Protein AF-A0A930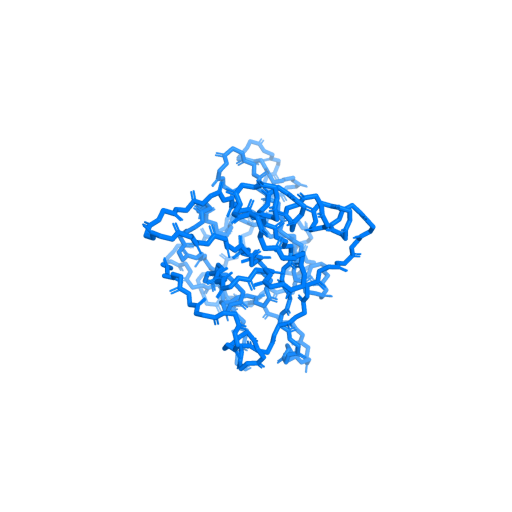TU40-F1 (afdb_monomer_lite)

Structure (mmCIF, N/CA/C/O backbone):
data_AF-A0A930TU40-F1
#
_entry.id   AF-A0A930TU40-F1
#
loop_
_atom_site.group_PDB
_atom_site.id
_atom_site.type_symbol
_atom_site.label_atom_id
_atom_site.label_alt_id
_atom_site.label_comp_id
_atom_site.label_asym_id
_atom_site.label_entity_id
_atom_site.label_seq_id
_atom_site.pdbx_PDB_ins_code
_atom_site.Cartn_x
_atom_site.Cartn_y
_atom_site.Cartn_z
_atom_site.occupancy
_atom_site.B_iso_or_equiv
_atom_site.auth_seq_id
_atom_site.auth_comp_id
_atom_site.auth_asym_id
_atom_site.auth_atom_id
_atom_site.pdbx_PDB_model_num
ATOM 1 N N . MET A 1 1 ? -6.148 11.141 2.327 1.00 70.69 1 MET A N 1
ATOM 2 C CA . MET A 1 1 ? -6.921 10.026 2.926 1.00 70.69 1 MET A CA 1
ATOM 3 C C . MET A 1 1 ? -7.724 10.509 4.137 1.00 70.69 1 MET A C 1
ATOM 5 O O . MET A 1 1 ? -7.136 11.083 5.050 1.00 70.69 1 MET A O 1
ATOM 9 N N . SER A 1 2 ? -9.049 10.320 4.154 1.00 87.19 2 SER A N 1
ATOM 10 C CA . SER A 1 2 ? -9.937 10.717 5.264 1.00 87.19 2 SER A CA 1
ATOM 11 C C . SER A 1 2 ? -10.513 9.501 5.997 1.00 87.19 2 SER A C 1
ATOM 13 O O . SER A 1 2 ? -10.618 8.415 5.433 1.00 87.19 2 SER A O 1
ATOM 15 N N . TRP A 1 3 ? -10.871 9.684 7.269 1.00 94.31 3 TRP A N 1
ATOM 16 C CA . TRP A 1 3 ? -11.588 8.674 8.048 1.00 94.31 3 TRP A CA 1
ATOM 17 C C . TRP A 1 3 ? -13.041 8.564 7.576 1.00 94.31 3 TRP A C 1
ATOM 19 O O . TRP A 1 3 ? -13.699 9.578 7.348 1.00 94.31 3 TRP A O 1
ATOM 29 N N . GLN A 1 4 ? -13.536 7.334 7.462 1.00 95.38 4 GLN A N 1
ATOM 30 C CA . GLN A 1 4 ? -14.903 6.986 7.081 1.00 95.38 4 GLN A CA 1
ATOM 31 C C . GLN A 1 4 ? -15.546 6.048 8.119 1.00 95.38 4 GLN A C 1
ATOM 33 O O . GLN A 1 4 ? -14.825 5.287 8.769 1.00 95.38 4 GLN A O 1
ATOM 38 N N . PRO A 1 5 ? -16.878 6.080 8.307 1.00 95.19 5 PRO A N 1
ATOM 39 C CA . PRO A 1 5 ? -17.557 5.175 9.232 1.00 95.19 5 PRO A CA 1
ATOM 40 C C . PRO A 1 5 ? -17.364 3.704 8.847 1.00 95.19 5 PRO A C 1
ATOM 42 O O . PRO A 1 5 ? -17.491 3.357 7.676 1.00 95.19 5 PRO A O 1
ATOM 45 N N . ILE A 1 6 ? -17.146 2.820 9.825 1.00 94.56 6 ILE A N 1
ATOM 46 C CA . ILE A 1 6 ? -16.830 1.395 9.593 1.00 94.56 6 ILE A CA 1
ATOM 47 C C . ILE A 1 6 ? -17.867 0.655 8.737 1.00 94.56 6 ILE A C 1
ATOM 49 O O . ILE A 1 6 ? -17.519 -0.236 7.970 1.00 94.56 6 ILE A O 1
ATOM 53 N N . LYS A 1 7 ? -19.140 1.057 8.813 1.00 92.62 7 LYS A N 1
ATOM 54 C CA . LYS A 1 7 ? -20.234 0.482 8.016 1.00 92.62 7 LYS A CA 1
ATOM 55 C C . LYS A 1 7 ? -20.023 0.612 6.501 1.00 92.62 7 LYS A C 1
ATOM 57 O O . LYS A 1 7 ? -20.592 -0.169 5.749 1.00 92.62 7 LYS A O 1
ATOM 62 N N . GLU A 1 8 ? -19.206 1.571 6.064 1.00 93.75 8 GLU A N 1
ATOM 63 C CA . GLU A 1 8 ? -18.884 1.786 4.650 1.00 93.75 8 GLU A CA 1
ATOM 64 C C . GLU A 1 8 ? -17.744 0.865 4.167 1.00 93.75 8 GLU A C 1
ATOM 66 O O . GLU A 1 8 ? -17.486 0.784 2.968 1.00 93.75 8 GLU A O 1
ATOM 71 N N . LEU A 1 9 ? -17.076 0.121 5.064 1.00 91.25 9 LEU A N 1
ATOM 72 C CA . LEU A 1 9 ? -15.962 -0.768 4.707 1.00 91.25 9 LEU A CA 1
ATOM 73 C C . LEU A 1 9 ? -16.385 -1.863 3.714 1.00 91.25 9 LEU A C 1
ATOM 75 O O . LEU A 1 9 ? -15.635 -2.208 2.804 1.00 91.25 9 LEU A O 1
ATOM 79 N N . ALA A 1 10 ? -17.611 -2.378 3.835 1.00 88.00 10 ALA A N 1
ATOM 80 C CA . ALA A 1 10 ? -18.128 -3.382 2.906 1.00 88.00 10 ALA A CA 1
ATOM 81 C C . ALA A 1 10 ? -18.215 -2.860 1.457 1.00 88.00 10 ALA A C 1
ATOM 83 O O . ALA A 1 10 ? -18.090 -3.639 0.515 1.00 88.00 10 ALA A O 1
ATOM 84 N N . ALA A 1 11 ? -18.392 -1.548 1.267 1.00 88.88 11 ALA A N 1
ATOM 85 C CA . ALA A 1 11 ? -18.516 -0.939 -0.054 1.00 88.88 11 ALA A CA 1
ATOM 86 C C . ALA A 1 11 ? -17.167 -0.756 -0.770 1.00 88.88 11 ALA A C 1
ATOM 88 O O . ALA A 1 11 ? -17.148 -0.633 -1.993 1.00 88.88 11 ALA A O 1
ATOM 89 N N . VAL A 1 12 ? -16.035 -0.754 -0.051 1.00 87.88 12 VAL A N 1
ATOM 90 C CA . VAL A 1 12 ? -14.709 -0.535 -0.666 1.00 87.88 12 VAL A CA 1
ATOM 91 C C . VAL A 1 12 ? -14.079 -1.806 -1.258 1.00 87.88 12 VAL A C 1
ATOM 93 O O . VAL A 1 12 ? -13.043 -1.716 -1.919 1.00 87.88 12 VAL A O 1
ATOM 96 N N . ASN A 1 13 ? -14.735 -2.962 -1.098 1.00 89.88 13 ASN A N 1
ATOM 97 C CA . ASN A 1 13 ? -14.375 -4.256 -1.691 1.00 89.88 13 ASN A CA 1
ATOM 98 C C . ASN A 1 13 ? -12.936 -4.721 -1.389 1.00 89.88 13 ASN A C 1
ATOM 100 O O . ASN A 1 13 ? -12.167 -5.067 -2.290 1.00 89.88 13 ASN A O 1
ATOM 104 N N . VAL A 1 14 ? -12.571 -4.716 -0.106 1.00 91.94 14 VAL A N 1
ATOM 105 C CA . VAL A 1 14 ? -11.249 -5.147 0.371 1.00 91.94 14 VAL A CA 1
ATOM 106 C C . VAL A 1 14 ? -11.350 -6.305 1.357 1.00 91.94 14 VAL A C 1
ATOM 108 O O . VAL A 1 14 ? -12.357 -6.454 2.048 1.00 91.94 14 VAL A O 1
ATOM 111 N N . THR A 1 15 ? -10.287 -7.097 1.445 1.00 90.62 15 THR A N 1
ATOM 112 C CA . THR A 1 15 ? -10.068 -8.091 2.504 1.00 90.62 15 THR A CA 1
ATOM 113 C C . THR A 1 15 ? -8.891 -7.659 3.380 1.00 90.62 15 THR A C 1
ATOM 115 O O . THR A 1 15 ? -7.933 -7.073 2.877 1.00 90.62 15 THR A O 1
ATOM 118 N N . THR A 1 16 ? -8.959 -7.947 4.684 1.00 90.56 16 THR A N 1
ATOM 119 C CA . THR A 1 16 ? -7.904 -7.680 5.683 1.00 90.56 16 THR A CA 1
ATOM 120 C C . THR A 1 16 ? -7.717 -8.879 6.618 1.00 90.56 16 THR A C 1
ATOM 122 O O . THR A 1 16 ? -8.530 -9.802 6.593 1.00 90.56 16 THR A O 1
ATOM 125 N N . GLY A 1 17 ? -6.724 -8.833 7.514 1.00 83.50 17 GLY A N 1
ATOM 126 C CA . GLY A 1 17 ? -6.559 -9.842 8.571 1.00 83.50 17 GLY A CA 1
ATOM 127 C C . GLY A 1 17 ? -5.963 -11.154 8.060 1.00 83.50 17 GLY A C 1
ATOM 128 O O . GLY A 1 17 ? -6.503 -12.233 8.291 1.00 83.50 17 GLY A O 1
ATOM 129 N N . PHE A 1 18 ? -4.839 -11.059 7.356 1.00 84.12 18 PHE A N 1
ATOM 130 C CA . PHE A 1 18 ? -4.194 -12.174 6.664 1.00 84.12 18 PHE A CA 1
ATOM 131 C C . PHE A 1 18 ? -3.285 -13.013 7.569 1.00 84.12 18 PHE A C 1
ATOM 133 O O . PHE A 1 18 ? -2.776 -14.050 7.140 1.00 84.12 18 PHE A O 1
ATOM 140 N N . SER A 1 19 ? -3.062 -12.592 8.817 1.00 86.81 19 SER A N 1
ATOM 141 C CA . SER A 1 19 ? -2.214 -13.315 9.767 1.00 86.81 19 SER A CA 1
ATOM 142 C C . SER A 1 19 ? -2.778 -13.343 11.188 1.00 86.81 19 SER A C 1
ATOM 144 O O . SER A 1 19 ? -3.489 -12.438 11.620 1.00 86.81 19 SER A O 1
ATOM 146 N N . ASN A 1 20 ? -2.372 -14.351 11.968 1.00 88.94 20 ASN A N 1
ATOM 147 C CA . ASN A 1 20 ? -2.694 -14.427 13.400 1.00 88.94 20 ASN A CA 1
ATOM 148 C C . ASN A 1 20 ? -2.168 -13.217 14.186 1.00 88.94 20 ASN A C 1
ATOM 150 O O . ASN A 1 20 ? -2.752 -12.847 15.200 1.00 88.94 20 ASN A O 1
ATOM 154 N N . MET A 1 21 ? -1.074 -12.603 13.723 1.00 89.06 21 MET A N 1
ATOM 155 C CA . MET A 1 21 ? -0.537 -11.383 14.321 1.00 89.06 21 MET A CA 1
ATOM 156 C C . MET A 1 21 ? -1.490 -10.204 14.115 1.00 89.06 21 MET A C 1
ATOM 158 O O . MET A 1 21 ? -1.741 -9.461 15.058 1.00 89.06 21 MET A O 1
ATOM 162 N N . GLU A 1 22 ? -2.058 -10.060 12.917 1.00 91.06 22 GLU A N 1
ATOM 163 C CA . GLU A 1 22 ? -3.052 -9.019 12.649 1.00 91.06 22 GLU A CA 1
ATOM 164 C C . GLU A 1 22 ? -4.347 -9.253 13.425 1.00 91.06 22 GLU A C 1
ATOM 166 O O . GLU A 1 22 ? -4.892 -8.311 13.991 1.00 91.06 22 GLU A O 1
ATOM 171 N N . LEU A 1 23 ? -4.811 -10.503 13.513 1.00 90.44 23 LEU A N 1
ATOM 172 C CA . LEU A 1 23 ? -5.995 -10.844 14.304 1.00 90.44 23 LEU A CA 1
ATOM 173 C C . LEU A 1 23 ? -5.787 -10.536 15.795 1.00 90.44 23 LEU A C 1
ATOM 175 O O . LEU A 1 23 ? -6.657 -9.940 16.425 1.00 90.44 23 LEU A O 1
ATOM 179 N N . GLY A 1 24 ? -4.625 -10.896 16.350 1.00 93.12 24 GLY A N 1
ATOM 180 C CA . GLY A 1 24 ? -4.248 -10.562 17.726 1.00 93.12 24 GLY A CA 1
ATOM 181 C C . GLY A 1 24 ? -4.202 -9.055 17.968 1.00 93.12 24 GLY A C 1
ATOM 182 O O . GLY A 1 24 ? -4.865 -8.558 18.873 1.00 93.12 24 GLY A O 1
ATOM 183 N N . GLY A 1 25 ? -3.492 -8.319 17.108 1.00 94.31 25 GLY A N 1
ATOM 184 C CA . GLY A 1 25 ? -3.383 -6.864 17.218 1.00 94.31 25 GLY A CA 1
ATOM 185 C C . GLY A 1 25 ? -4.724 -6.139 17.067 1.00 94.31 25 GLY A C 1
ATOM 186 O O . GLY A 1 25 ? -4.965 -5.146 17.752 1.00 94.31 25 GLY A O 1
ATOM 187 N N . TYR A 1 26 ? -5.627 -6.657 16.231 1.00 94.81 26 TYR A N 1
ATOM 188 C CA . TYR A 1 26 ? -6.982 -6.128 16.098 1.00 94.81 26 TYR A CA 1
ATOM 189 C C . TYR A 1 26 ? -7.799 -6.316 17.385 1.00 94.81 26 TYR A C 1
ATOM 191 O O . TYR A 1 26 ? -8.459 -5.377 17.833 1.00 94.81 26 TYR A O 1
ATOM 199 N N . MET A 1 27 ? -7.711 -7.489 18.024 1.00 94.44 27 MET A N 1
ATOM 200 C CA . MET A 1 27 ? -8.355 -7.726 19.322 1.00 94.44 27 MET A CA 1
ATOM 201 C C . MET A 1 27 ? -7.777 -6.822 20.419 1.00 94.44 27 MET A C 1
ATOM 203 O O . MET A 1 27 ? -8.537 -6.263 21.210 1.00 94.44 27 MET A O 1
ATOM 207 N N . ASP A 1 28 ? -6.456 -6.627 20.452 1.00 94.81 28 ASP A N 1
ATOM 208 C CA . ASP A 1 28 ? -5.805 -5.717 21.403 1.00 94.81 28 ASP A CA 1
ATOM 209 C C . ASP A 1 28 ? -6.284 -4.272 21.211 1.00 94.81 28 ASP A C 1
ATOM 211 O O . ASP A 1 28 ? -6.584 -3.571 22.180 1.00 94.81 28 ASP A O 1
ATOM 215 N N . PHE A 1 29 ? -6.431 -3.843 19.957 1.00 96.00 29 PHE A N 1
ATOM 216 C CA . PHE A 1 29 ? -7.011 -2.552 19.604 1.00 96.00 29 PHE A CA 1
ATOM 217 C C . PHE A 1 29 ? -8.459 -2.403 20.097 1.00 96.00 29 PHE A C 1
ATOM 219 O O . PHE A 1 29 ? -8.784 -1.402 20.741 1.00 96.00 29 PHE A O 1
ATOM 226 N N . GLN A 1 30 ? -9.322 -3.395 19.854 1.00 95.19 30 GLN A N 1
ATOM 227 C CA . GLN A 1 30 ? -10.708 -3.367 20.336 1.00 95.19 30 GLN A CA 1
ATOM 228 C C . GLN A 1 30 ? -10.770 -3.329 21.870 1.00 95.19 30 GLN A C 1
ATOM 230 O O . GLN A 1 30 ? -11.579 -2.600 22.444 1.00 95.19 30 GLN A O 1
ATOM 235 N N . ASN A 1 31 ? -9.884 -4.066 22.544 1.00 94.81 31 ASN A N 1
ATOM 236 C CA . ASN A 1 31 ? -9.795 -4.088 24.002 1.00 94.81 31 ASN A CA 1
ATOM 237 C C . ASN A 1 31 ? -9.347 -2.728 24.563 1.00 94.81 31 ASN A C 1
ATOM 239 O O . ASN A 1 31 ? -9.961 -2.216 25.497 1.00 94.81 31 ASN A O 1
ATOM 243 N N . ALA A 1 32 ? -8.337 -2.092 23.959 1.00 93.75 32 ALA A N 1
ATOM 244 C CA . ALA A 1 32 ? -7.899 -0.750 24.347 1.00 93.75 32 ALA A CA 1
ATOM 245 C C . ALA A 1 32 ? -9.045 0.275 24.253 1.00 93.75 32 ALA A C 1
ATOM 247 O O . ALA A 1 32 ? -9.226 1.103 25.147 1.00 93.75 32 ALA A O 1
ATOM 248 N N . CYS A 1 33 ? -9.872 0.173 23.212 1.00 95.44 33 CYS A N 1
ATOM 249 C CA . CYS A 1 33 ? -11.058 1.009 23.053 1.00 95.44 33 CYS A CA 1
ATOM 250 C C . CYS A 1 33 ? -12.145 0.739 24.083 1.00 95.44 33 CYS A C 1
ATOM 252 O O . CYS A 1 33 ? -12.668 1.680 24.683 1.00 95.44 33 CYS A O 1
ATOM 254 N N . ALA A 1 34 ? -12.465 -0.531 24.324 1.00 95.19 34 ALA A N 1
ATOM 255 C CA . ALA A 1 34 ? -13.430 -0.921 25.344 1.00 95.19 34 ALA A CA 1
ATOM 256 C C . ALA A 1 34 ? -13.017 -0.392 26.729 1.00 95.19 34 ALA A C 1
ATOM 258 O O . ALA A 1 34 ? -13.826 0.202 27.439 1.00 95.19 34 ALA A O 1
ATOM 259 N N . GLN A 1 35 ? -11.733 -0.505 27.084 1.00 94.19 35 GLN A N 1
ATOM 260 C CA . GLN A 1 35 ? -11.200 0.006 28.351 1.00 94.19 35 GLN A CA 1
ATOM 261 C C . GLN A 1 35 ? -11.277 1.533 28.464 1.00 94.19 35 GLN A C 1
ATOM 263 O O . GLN A 1 35 ? -11.628 2.050 29.523 1.00 94.19 35 GLN A O 1
ATOM 268 N N . ALA A 1 36 ? -10.967 2.259 27.388 1.00 93.31 36 ALA A N 1
ATOM 269 C CA . ALA A 1 36 ? -10.974 3.720 27.390 1.00 93.31 36 ALA A CA 1
ATOM 270 C C . ALA A 1 36 ? -12.389 4.325 27.408 1.00 93.31 36 ALA A C 1
ATOM 272 O O . ALA A 1 36 ? -12.588 5.423 27.926 1.00 93.31 36 ALA A O 1
ATOM 273 N N . THR A 1 37 ? -13.372 3.629 26.834 1.00 93.25 37 THR A N 1
ATOM 274 C CA . THR A 1 37 ? -14.731 4.160 26.625 1.00 93.25 37 THR A CA 1
ATOM 275 C C . THR A 1 37 ? -15.780 3.556 27.557 1.00 93.25 37 THR A C 1
ATOM 277 O O . THR A 1 37 ? -16.840 4.151 27.748 1.00 93.25 37 THR A O 1
ATOM 280 N N . GLY A 1 38 ? -15.504 2.385 28.141 1.00 93.06 38 GLY A N 1
ATOM 281 C CA . GLY A 1 38 ? -16.467 1.590 28.903 1.00 93.06 38 GLY A CA 1
ATOM 282 C C . GLY A 1 38 ? -17.501 0.851 28.043 1.00 93.06 38 GLY A C 1
ATOM 283 O O . GLY A 1 38 ? -18.428 0.266 28.603 1.00 93.06 38 GLY A O 1
ATOM 284 N N . GLN A 1 39 ? -17.376 0.885 26.710 1.00 92.25 39 GLN A N 1
ATOM 285 C CA . GLN A 1 39 ? -18.214 0.115 25.782 1.00 92.25 39 GLN A CA 1
ATOM 286 C C . GLN A 1 39 ? -17.666 -1.302 25.561 1.00 92.25 39 GLN A C 1
ATOM 288 O O . GLN A 1 39 ? -16.593 -1.654 26.053 1.00 92.25 39 GLN A O 1
ATOM 293 N N . THR A 1 40 ? -18.413 -2.140 24.844 1.00 92.12 40 THR A N 1
ATOM 294 C CA . THR A 1 40 ? -17.977 -3.507 24.542 1.00 92.12 40 THR A CA 1
ATOM 295 C C . THR A 1 40 ? -16.993 -3.522 23.372 1.00 92.12 40 THR A C 1
ATOM 297 O O . THR A 1 40 ? -16.941 -2.591 22.572 1.00 92.12 40 THR A O 1
ATOM 300 N N . MET A 1 41 ? -16.190 -4.584 23.254 1.00 88.31 41 MET A N 1
ATOM 301 C CA . MET A 1 41 ? -15.252 -4.728 22.130 1.00 88.31 41 MET A CA 1
ATOM 302 C C . MET A 1 41 ? -15.968 -4.785 20.772 1.00 88.31 41 MET A C 1
ATOM 304 O O . MET A 1 41 ? -15.417 -4.300 19.787 1.00 88.31 41 MET A O 1
ATOM 308 N N . ASP A 1 42 ? -17.195 -5.318 20.737 1.00 87.25 42 ASP A N 1
ATOM 309 C CA . ASP A 1 42 ? -18.012 -5.445 19.523 1.00 87.25 42 ASP A CA 1
ATOM 310 C C . ASP A 1 42 ? -18.535 -4.091 19.010 1.00 87.25 42 ASP A C 1
ATOM 312 O O . ASP A 1 42 ? -18.948 -3.987 17.855 1.00 87.25 42 ASP A O 1
ATOM 316 N N . ASP A 1 43 ? -18.477 -3.039 19.837 1.00 87.56 43 ASP A N 1
ATOM 317 C CA . ASP A 1 43 ? -18.858 -1.675 19.449 1.00 87.56 43 ASP A CA 1
ATOM 318 C C . ASP A 1 43 ? -17.760 -0.961 18.623 1.00 87.56 43 ASP A C 1
ATOM 320 O O . ASP A 1 43 ? -18.006 0.103 18.044 1.00 87.56 43 ASP A O 1
ATOM 324 N N . PHE A 1 44 ? -16.550 -1.534 18.537 1.00 89.50 44 PHE A N 1
ATOM 325 C CA . PHE A 1 44 ? -15.398 -0.963 17.828 1.00 89.50 44 PHE A CA 1
ATOM 326 C C . PHE A 1 44 ? -14.793 -1.939 16.817 1.00 89.50 44 PHE A C 1
ATOM 328 O O . PHE A 1 44 ? -14.878 -3.152 17.003 1.00 89.50 44 PHE A O 1
ATOM 335 N N . PRO A 1 45 ? -14.095 -1.449 15.778 1.00 92.31 45 PRO A N 1
ATOM 336 C CA . PRO A 1 45 ? -13.879 -0.057 15.379 1.00 92.31 45 PRO A CA 1
ATOM 337 C C . PRO A 1 45 ? -15.155 0.600 14.868 1.00 92.31 45 PRO A C 1
ATOM 339 O O . PRO A 1 45 ? -16.016 -0.055 14.299 1.00 92.31 45 PRO A O 1
ATOM 342 N N . ASN A 1 46 ? -15.235 1.922 14.993 1.00 94.81 46 ASN A N 1
ATOM 343 C CA . ASN A 1 46 ? -16.326 2.715 14.427 1.00 94.81 46 ASN A CA 1
ATOM 344 C C . ASN A 1 46 ? -15.906 3.518 13.188 1.00 94.81 46 ASN A C 1
ATOM 346 O O . ASN A 1 46 ? -16.770 3.987 12.443 1.00 94.81 46 ASN A O 1
ATOM 350 N N . TRP A 1 47 ? -14.601 3.623 12.921 1.00 96.75 47 TRP A N 1
ATOM 351 C CA . TRP A 1 47 ? -14.053 4.269 11.733 1.00 96.75 47 TRP A CA 1
ATOM 352 C C . TRP A 1 47 ? -12.965 3.422 11.079 1.00 96.75 47 TRP A C 1
ATOM 354 O O . TRP A 1 47 ? -12.297 2.614 11.721 1.00 96.75 47 TRP A O 1
ATOM 364 N N . PHE A 1 48 ? -12.747 3.658 9.794 1.00 96.25 48 PHE A N 1
ATOM 365 C CA . PHE A 1 48 ? -11.593 3.167 9.058 1.00 96.25 48 PHE A CA 1
ATOM 366 C C . PHE A 1 48 ? -11.062 4.260 8.132 1.00 96.25 48 PHE A C 1
ATOM 368 O O . PHE A 1 48 ? -11.757 5.221 7.805 1.00 96.25 48 PHE A O 1
ATOM 375 N N . ARG A 1 49 ? -9.818 4.124 7.701 1.00 94.69 49 ARG A N 1
ATOM 376 C CA . ARG A 1 49 ? -9.265 4.850 6.559 1.00 94.69 49 ARG A CA 1
ATOM 377 C C . ARG A 1 49 ? -8.439 3.877 5.739 1.00 94.69 49 ARG A C 1
ATOM 379 O O . ARG A 1 49 ? -7.845 2.956 6.296 1.00 94.69 49 ARG A O 1
ATOM 386 N N . MET A 1 50 ? -8.385 4.095 4.439 1.00 91.56 50 MET A N 1
ATOM 387 C CA . MET A 1 50 ? -7.649 3.241 3.521 1.00 91.56 50 MET A CA 1
ATOM 388 C C . MET A 1 50 ? -6.546 4.040 2.845 1.00 91.56 50 MET A C 1
ATOM 390 O O . MET A 1 50 ? -6.731 5.220 2.541 1.00 91.56 50 MET A O 1
ATOM 394 N N . ASP A 1 51 ? -5.410 3.388 2.645 1.00 88.62 51 ASP A N 1
ATOM 395 C CA . ASP A 1 51 ? -4.332 3.904 1.823 1.00 88.62 51 ASP A CA 1
ATOM 396 C C . ASP A 1 51 ? -4.747 3.927 0.344 1.00 88.62 51 ASP A C 1
ATOM 398 O O . ASP A 1 51 ? -5.354 2.977 -0.158 1.00 88.62 51 ASP A O 1
ATOM 402 N N . ASP A 1 52 ? -4.410 5.002 -0.364 1.00 87.25 52 ASP A N 1
ATOM 403 C CA . ASP A 1 52 ? -4.761 5.191 -1.773 1.00 87.25 52 ASP A CA 1
ATOM 404 C C . ASP A 1 52 ? -4.122 4.103 -2.659 1.00 87.25 52 ASP A C 1
ATOM 406 O O . ASP A 1 52 ? -4.716 3.718 -3.669 1.00 87.25 52 ASP A O 1
ATOM 410 N N . ARG A 1 53 ? -2.998 3.506 -2.225 1.00 88.88 53 ARG A N 1
ATOM 411 C CA . ARG A 1 53 ? -2.351 2.349 -2.870 1.00 88.88 53 ARG A CA 1
ATOM 412 C C . ARG A 1 53 ? -3.289 1.154 -3.014 1.00 88.88 53 ARG A C 1
ATOM 414 O O . ARG A 1 53 ? -3.205 0.436 -4.005 1.00 88.88 53 ARG A O 1
ATOM 421 N N . VAL A 1 54 ? -4.243 0.966 -2.100 1.00 90.44 54 VAL A N 1
ATOM 422 C CA . VAL A 1 54 ? -5.205 -0.142 -2.211 1.00 90.44 54 VAL A CA 1
ATOM 423 C C . VAL A 1 54 ? -6.061 0.003 -3.469 1.00 90.44 54 VAL A C 1
ATOM 425 O O . VAL A 1 54 ? -6.320 -0.983 -4.151 1.00 90.44 54 VAL A O 1
ATOM 428 N N . ASN A 1 55 ? -6.463 1.226 -3.820 1.00 88.31 55 ASN A N 1
ATOM 429 C CA . ASN A 1 55 ? -7.168 1.479 -5.077 1.00 88.31 55 ASN A CA 1
ATOM 430 C C . ASN A 1 55 ? -6.209 1.554 -6.266 1.00 88.31 55 ASN A C 1
ATOM 432 O O . ASN A 1 55 ? -6.566 1.125 -7.356 1.00 88.31 55 ASN A O 1
ATOM 436 N N . GLN A 1 56 ? -5.012 2.102 -6.056 1.00 89.06 56 GLN A N 1
ATOM 437 C CA . GLN A 1 56 ? -4.058 2.339 -7.128 1.00 89.06 56 GLN A CA 1
ATOM 438 C C . GLN A 1 56 ? -3.456 1.035 -7.654 1.00 89.06 56 GLN A C 1
ATOM 440 O O . GLN A 1 56 ? -3.404 0.845 -8.857 1.00 89.06 56 GLN A O 1
ATOM 445 N N . ILE A 1 57 ? -3.014 0.144 -6.769 1.00 91.31 57 ILE A N 1
ATOM 446 C CA . ILE A 1 57 ? -2.258 -1.073 -7.096 1.00 91.31 57 ILE A CA 1
ATOM 447 C C . ILE A 1 57 ? -2.832 -2.325 -6.421 1.00 91.31 57 ILE A C 1
ATOM 449 O O . ILE A 1 57 ? -2.173 -3.354 -6.356 1.00 91.31 57 ILE A O 1
ATOM 453 N N . GLY A 1 58 ? -4.035 -2.260 -5.850 1.00 90.69 58 GLY A N 1
ATOM 454 C CA . GLY A 1 58 ? -4.712 -3.437 -5.299 1.00 90.69 58 GLY A CA 1
ATOM 455 C C . GLY A 1 58 ? -4.234 -3.925 -3.933 1.00 90.69 58 GLY A C 1
ATOM 456 O O . GLY A 1 58 ? -4.783 -4.896 -3.411 1.00 90.69 58 GLY A O 1
ATOM 457 N N . THR A 1 59 ? -3.226 -3.282 -3.346 1.00 90.31 59 THR A N 1
ATOM 458 C CA . THR A 1 59 ? -2.617 -3.655 -2.062 1.00 90.31 59 THR A CA 1
ATOM 459 C C . THR A 1 59 ? -2.171 -2.415 -1.297 1.00 90.31 59 THR A C 1
ATOM 461 O O . THR A 1 59 ? -1.793 -1.405 -1.887 1.00 90.31 59 THR A O 1
ATOM 464 N N . GLY A 1 60 ? -2.224 -2.472 0.027 1.00 89.81 60 GLY A N 1
ATOM 465 C CA . GLY A 1 60 ? -1.844 -1.368 0.900 1.00 89.81 60 GLY A CA 1
ATOM 466 C C . GLY A 1 60 ? -2.324 -1.617 2.321 1.00 89.81 60 GLY A C 1
ATOM 467 O O . GLY A 1 60 ? -2.378 -2.757 2.771 1.00 89.81 60 GLY A O 1
ATOM 468 N N . THR A 1 61 ? -2.707 -0.556 3.026 1.00 90.00 61 THR A N 1
ATOM 469 C CA . THR A 1 61 ? -3.116 -0.646 4.433 1.00 90.00 61 THR A CA 1
ATOM 470 C C . THR A 1 61 ? -4.517 -0.077 4.623 1.00 90.00 61 THR A C 1
ATOM 472 O O . THR A 1 61 ? -4.838 0.997 4.116 1.00 90.00 61 THR A O 1
ATOM 475 N N . VAL A 1 62 ? -5.340 -0.757 5.417 1.00 93.25 62 VAL A N 1
ATOM 476 C CA . VAL A 1 62 ? -6.504 -0.166 6.083 1.00 93.25 62 VAL A CA 1
ATOM 477 C C . VAL A 1 62 ? -6.119 0.099 7.530 1.00 93.25 62 VAL A C 1
ATOM 479 O O . VAL A 1 62 ? -5.635 -0.788 8.223 1.00 93.25 62 VAL A O 1
ATOM 482 N N . ALA A 1 63 ? -6.319 1.324 8.001 1.00 95.25 63 ALA A N 1
ATOM 483 C CA . ALA A 1 63 ? -6.224 1.634 9.418 1.00 95.25 63 ALA A CA 1
ATOM 484 C C . ALA A 1 63 ? -7.627 1.693 10.015 1.00 95.25 63 ALA A C 1
ATOM 486 O O . ALA A 1 63 ? -8.454 2.502 9.597 1.00 95.25 63 ALA A O 1
ATOM 487 N N . TYR A 1 64 ? -7.871 0.859 11.015 1.00 96.69 64 TYR A N 1
ATOM 488 C CA . TYR A 1 64 ? -9.040 0.914 11.873 1.00 96.69 64 TYR A CA 1
ATOM 489 C C . TYR A 1 64 ? -8.854 2.004 12.921 1.00 96.69 64 TYR A C 1
ATOM 491 O O . TYR A 1 64 ? -7.743 2.252 13.390 1.00 96.69 64 TYR A O 1
ATOM 499 N N . GLY A 1 65 ? -9.939 2.691 13.250 1.00 96.56 65 GLY A N 1
ATOM 500 C CA . GLY A 1 65 ? -9.937 3.854 14.117 1.00 96.56 65 GLY A CA 1
ATOM 501 C C . GLY A 1 65 ? -11.063 3.778 15.121 1.00 96.56 65 GLY A C 1
ATOM 502 O O . GLY A 1 65 ? -12.183 3.365 14.818 1.00 96.56 65 GLY A O 1
ATOM 503 N N . CYS A 1 66 ? -10.735 4.213 16.323 1.00 96.19 66 CYS A N 1
ATOM 504 C CA . CYS A 1 66 ? -11.629 4.251 17.453 1.00 96.19 66 CYS A CA 1
ATOM 505 C C . CYS A 1 66 ? -11.749 5.691 17.915 1.00 96.19 66 CYS A C 1
ATOM 507 O O . CYS A 1 66 ? -10.818 6.263 18.482 1.00 96.19 66 CYS A O 1
ATOM 509 N N . TRP A 1 67 ? -12.888 6.285 17.587 1.00 94.94 67 TRP A N 1
ATOM 510 C CA . TRP A 1 67 ? -13.204 7.659 17.940 1.00 94.94 67 TRP A CA 1
ATOM 511 C C . TRP A 1 67 ? -14.261 7.679 19.031 1.00 94.94 67 TRP A C 1
ATOM 513 O O . TRP A 1 67 ? -15.304 7.041 18.892 1.00 94.94 67 TRP A O 1
ATOM 523 N N . TRP A 1 68 ? -14.027 8.447 20.087 1.00 93.81 68 TRP A N 1
ATOM 524 C CA . TRP A 1 68 ? -14.962 8.592 21.194 1.00 93.81 68 TRP A CA 1
ATOM 525 C C . TRP A 1 68 ? -14.998 10.040 21.667 1.00 93.81 68 TRP A C 1
ATOM 527 O O . TRP A 1 68 ? -13.955 10.653 21.858 1.00 93.81 68 TRP A O 1
ATOM 537 N N . ASN A 1 69 ? -16.196 10.613 21.820 1.00 91.88 69 ASN A N 1
ATOM 538 C CA . ASN A 1 69 ? -16.392 12.005 22.253 1.00 91.88 69 ASN A CA 1
ATOM 539 C C . ASN A 1 69 ? -15.550 13.053 21.487 1.00 91.88 69 ASN A C 1
ATOM 541 O O . ASN A 1 69 ? -15.152 14.070 22.047 1.00 91.88 69 ASN A O 1
ATOM 545 N N . GLY A 1 70 ? -15.305 12.820 20.193 1.00 90.50 70 GLY A N 1
ATOM 546 C CA . GLY A 1 70 ? -14.524 13.719 19.333 1.00 90.50 70 GLY A CA 1
ATOM 547 C C . GLY A 1 70 ? -13.006 13.513 19.389 1.00 90.50 70 GLY A C 1
ATOM 548 O O . GLY A 1 70 ? -12.285 14.213 18.684 1.00 90.50 70 GLY A O 1
ATOM 549 N N . GLU A 1 71 ? -12.524 12.545 20.167 1.00 93.00 71 GLU A N 1
ATOM 550 C CA . GLU A 1 71 ? -11.110 12.201 20.291 1.00 93.00 71 GLU A CA 1
ATOM 551 C C . GLU A 1 71 ? -10.808 10.850 19.635 1.00 93.00 71 GLU A C 1
ATOM 553 O O . GLU A 1 71 ? -11.608 9.915 19.697 1.00 93.00 71 GLU A O 1
ATOM 558 N N . MET A 1 72 ? -9.640 10.742 19.000 1.00 94.88 72 MET A N 1
ATOM 559 C CA . MET A 1 72 ? -9.126 9.475 18.488 1.00 94.88 72 MET A CA 1
ATOM 560 C C . MET A 1 72 ? -8.375 8.749 19.604 1.00 94.88 72 MET A C 1
ATOM 562 O O . MET A 1 72 ? -7.272 9.142 19.969 1.00 94.88 72 MET A O 1
ATOM 566 N N . ILE A 1 73 ? -8.976 7.680 20.118 1.00 95.31 73 ILE A N 1
ATOM 567 C CA . ILE A 1 73 ? -8.461 6.903 21.249 1.00 95.31 73 ILE A CA 1
ATOM 568 C C . ILE A 1 73 ? -7.344 5.955 20.809 1.00 95.31 73 ILE A C 1
ATOM 570 O O . ILE A 1 73 ? -6.298 5.867 21.447 1.00 95.31 73 ILE A O 1
ATOM 574 N N . ALA A 1 74 ? -7.571 5.226 19.716 1.00 94.50 74 ALA A N 1
ATOM 575 C CA . ALA A 1 74 ? -6.629 4.244 19.200 1.00 94.50 74 ALA A CA 1
ATOM 576 C C . ALA A 1 74 ? -6.776 4.081 17.685 1.00 94.50 74 ALA A C 1
ATOM 578 O O . ALA A 1 74 ? -7.829 4.365 17.101 1.00 94.50 74 ALA A O 1
ATOM 579 N N . THR A 1 75 ? -5.716 3.570 17.059 1.00 9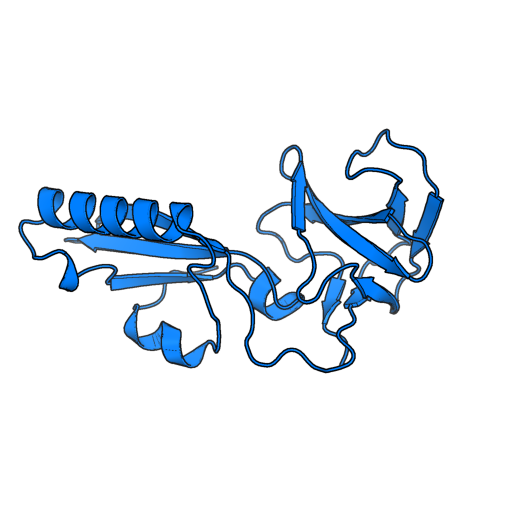6.19 75 THR A N 1
ATOM 580 C CA . THR A 1 75 ? -5.732 3.132 15.660 1.00 96.19 75 THR A CA 1
ATOM 581 C C . THR A 1 75 ? -5.002 1.812 15.509 1.00 96.19 75 THR A C 1
ATOM 583 O O . THR A 1 75 ? -4.058 1.548 16.253 1.00 96.19 75 THR A O 1
ATOM 586 N N . PHE A 1 76 ? -5.408 1.014 14.528 1.00 95.88 76 PHE A N 1
ATOM 587 C CA . PHE A 1 76 ? -4.763 -0.250 14.207 1.00 95.88 76 PHE A CA 1
ATOM 588 C C . PHE A 1 76 ? -4.620 -0.419 12.690 1.00 95.88 76 PHE A C 1
ATOM 590 O O . PHE A 1 76 ? -5.637 -0.483 11.997 1.00 95.88 76 PHE A O 1
ATOM 597 N N . PRO A 1 77 ? -3.392 -0.456 12.146 1.00 93.88 77 PRO A N 1
ATOM 598 C CA . PRO A 1 77 ? -3.168 -0.752 10.738 1.00 93.88 77 PRO A CA 1
ATOM 599 C C . PRO A 1 77 ? -3.267 -2.260 10.466 1.00 93.88 77 PRO A C 1
ATOM 601 O O . PRO A 1 77 ? -2.759 -3.070 11.233 1.00 93.88 77 PRO A O 1
ATOM 604 N N . SER A 1 78 ? -3.857 -2.624 9.331 1.00 92.75 78 SER A N 1
ATOM 605 C CA . SER A 1 78 ? -3.866 -3.979 8.779 1.00 92.75 78 SER A CA 1
ATOM 606 C C . SER A 1 78 ? -3.622 -3.925 7.275 1.00 92.75 78 SER A C 1
ATOM 608 O O . SER A 1 78 ? -4.051 -2.985 6.600 1.00 92.75 78 SER A O 1
ATOM 610 N N . LEU A 1 79 ? -2.932 -4.933 6.751 1.00 90.50 79 LEU A N 1
ATOM 611 C CA . LEU A 1 79 ? -2.793 -5.163 5.322 1.00 90.50 79 LEU A CA 1
ATOM 612 C C . LEU A 1 79 ? -4.185 -5.276 4.689 1.00 90.50 79 LEU A C 1
ATOM 614 O O . LEU A 1 79 ? -5.079 -5.932 5.227 1.00 90.50 79 LEU A O 1
ATOM 618 N N . ALA A 1 80 ? -4.354 -4.640 3.537 1.00 92.00 80 ALA A N 1
ATOM 619 C CA . ALA A 1 80 ? -5.595 -4.623 2.785 1.00 92.00 80 ALA A CA 1
ATOM 620 C C . ALA A 1 80 ? -5.345 -4.982 1.325 1.00 92.00 80 ALA A C 1
ATOM 622 O O . ALA A 1 80 ? -4.454 -4.417 0.688 1.00 92.00 80 ALA A O 1
ATOM 623 N N . LEU A 1 81 ? -6.159 -5.898 0.803 1.00 90.19 81 LEU A N 1
ATOM 624 C CA . LEU A 1 81 ? -6.096 -6.357 -0.582 1.00 90.19 81 LEU A CA 1
ATOM 625 C C . LEU A 1 81 ? -7.451 -6.155 -1.256 1.00 90.19 81 LEU A C 1
ATOM 627 O O . LEU A 1 81 ? -8.486 -6.449 -0.658 1.00 90.19 81 LEU A O 1
ATOM 631 N N . LYS A 1 82 ? -7.451 -5.679 -2.501 1.00 90.94 82 LYS A N 1
ATOM 632 C CA . LYS A 1 82 ? -8.660 -5.600 -3.330 1.00 90.94 82 LYS A CA 1
ATOM 633 C C . LYS A 1 82 ? -9.141 -6.994 -3.722 1.00 90.94 82 LYS A C 1
ATOM 635 O O . LYS A 1 82 ? -8.344 -7.839 -4.123 1.00 90.94 82 LYS A O 1
ATOM 640 N N . ASN A 1 83 ? -10.451 -7.221 -3.644 1.00 86.69 83 ASN A N 1
ATOM 641 C CA . ASN A 1 83 ? -11.045 -8.513 -4.011 1.00 86.69 83 ASN A CA 1
ATOM 642 C C . ASN A 1 83 ? -11.241 -8.685 -5.523 1.00 86.69 83 ASN A C 1
ATOM 644 O O . ASN A 1 83 ? -11.450 -9.798 -5.994 1.00 86.69 83 ASN A O 1
ATOM 648 N N . ASP A 1 84 ? -11.223 -7.590 -6.275 1.00 84.25 84 ASP A N 1
ATOM 649 C CA . ASP A 1 84 ? -11.576 -7.503 -7.692 1.00 84.25 84 ASP A CA 1
ATOM 650 C C . ASP A 1 84 ? -10.364 -7.243 -8.595 1.00 84.25 84 ASP A C 1
ATOM 652 O O . ASP A 1 84 ? -10.488 -6.625 -9.652 1.00 84.25 84 ASP A O 1
ATOM 656 N N . LEU A 1 85 ? -9.184 -7.736 -8.207 1.00 84.25 85 LEU A N 1
ATOM 657 C CA . LEU A 1 85 ? -7.997 -7.612 -9.049 1.00 84.25 85 LEU A CA 1
ATOM 658 C C . LEU A 1 85 ? -8.159 -8.406 -10.347 1.00 84.25 85 LEU A C 1
ATOM 660 O O . LEU A 1 85 ? -8.429 -9.609 -10.334 1.00 84.25 85 LEU A O 1
ATOM 664 N N . ALA A 1 86 ? -7.971 -7.712 -11.472 1.00 78.62 86 ALA A N 1
ATOM 665 C CA . ALA A 1 86 ? -8.028 -8.302 -12.800 1.00 78.62 86 ALA A CA 1
ATOM 666 C C . ALA A 1 86 ? -6.976 -9.411 -12.972 1.00 78.62 86 ALA A C 1
ATOM 668 O O . ALA A 1 86 ? -5.903 -9.384 -12.365 1.00 78.62 86 ALA A O 1
ATOM 669 N N . SER A 1 87 ? -7.286 -10.390 -13.827 1.00 81.12 87 SER A N 1
ATOM 670 C CA . SER A 1 87 ? -6.371 -11.470 -14.202 1.00 81.12 87 SER A CA 1
ATOM 671 C C . SER A 1 87 ? -6.107 -11.430 -15.718 1.00 81.12 87 SER A C 1
ATOM 673 O O . SER A 1 87 ? -7.075 -11.499 -16.478 1.00 81.12 87 SER A O 1
ATOM 675 N N . PRO A 1 88 ? -4.841 -11.346 -16.177 1.00 84.19 88 PRO A N 1
ATOM 676 C CA . PRO A 1 88 ? -3.619 -11.350 -15.370 1.00 84.19 88 PRO A CA 1
ATOM 677 C C . PRO A 1 88 ? -3.417 -10.034 -14.607 1.00 84.19 88 PRO A C 1
ATOM 679 O O . PRO A 1 88 ? -3.587 -8.952 -15.159 1.00 84.19 88 PRO A O 1
ATOM 682 N N . TYR A 1 89 ? -3.019 -10.139 -13.338 1.00 89.25 89 TYR A N 1
ATOM 683 C CA . TYR A 1 89 ? -2.713 -8.975 -12.512 1.00 89.25 89 TYR A CA 1
ATOM 684 C C . TYR A 1 89 ? -1.402 -8.342 -12.988 1.00 89.25 89 TYR A C 1
ATOM 686 O O . TYR A 1 89 ? -0.349 -8.987 -12.981 1.00 89.25 89 TYR A O 1
ATOM 694 N N . CYS A 1 90 ? -1.471 -7.083 -13.411 1.00 93.19 90 CYS A N 1
ATOM 695 C CA . CYS A 1 90 ? -0.308 -6.303 -13.807 1.00 93.19 90 CYS A CA 1
ATOM 696 C C . CYS A 1 90 ? -0.407 -4.859 -13.325 1.00 93.19 90 CYS A C 1
ATOM 698 O O . CYS A 1 90 ? -1.485 -4.372 -12.975 1.00 93.19 90 CYS A O 1
ATOM 700 N N . LEU A 1 91 ? 0.744 -4.188 -13.316 1.00 95.62 91 LEU A N 1
ATOM 701 C CA . LEU A 1 91 ? 0.858 -2.780 -12.967 1.00 95.62 91 LEU A CA 1
ATOM 702 C C . LEU A 1 91 ? 1.456 -1.999 -14.132 1.00 95.62 91 LEU A C 1
ATOM 704 O O . LEU A 1 91 ? 2.362 -2.483 -14.803 1.00 95.62 91 LEU A O 1
ATOM 708 N N . LYS A 1 92 ? 0.996 -0.776 -14.351 1.00 96.31 92 LYS A N 1
ATOM 709 C CA . LYS A 1 92 ? 1.502 0.139 -15.371 1.00 96.31 92 LYS A CA 1
ATOM 710 C C . LYS A 1 92 ? 2.245 1.293 -14.715 1.00 96.31 92 LYS A C 1
ATOM 712 O O . LYS A 1 92 ? 1.743 1.892 -13.768 1.00 96.31 92 LYS A O 1
ATOM 717 N N . SER A 1 93 ? 3.435 1.607 -15.218 1.00 96.81 93 SER A N 1
ATOM 718 C CA . SER A 1 93 ? 4.206 2.765 -14.768 1.00 96.81 93 SER A CA 1
ATOM 719 C C . SER A 1 93 ? 3.525 4.061 -15.210 1.00 96.81 93 SER A C 1
ATOM 721 O O . SER A 1 93 ? 3.351 4.302 -16.404 1.00 96.81 93 SER A O 1
ATOM 723 N N . ILE A 1 94 ? 3.179 4.917 -14.252 1.00 96.31 94 ILE A N 1
ATOM 724 C CA . ILE A 1 94 ? 2.671 6.279 -14.489 1.00 96.31 94 ILE A CA 1
ATOM 725 C C . ILE A 1 94 ? 3.720 7.352 -14.181 1.00 96.31 94 ILE A C 1
ATOM 727 O O . ILE A 1 94 ? 3.429 8.549 -14.213 1.00 96.31 94 ILE A O 1
ATOM 731 N N . ALA A 1 95 ? 4.953 6.939 -13.879 1.00 95.12 95 ALA A N 1
ATOM 732 C CA . ALA A 1 95 ? 6.049 7.857 -13.621 1.00 95.12 95 ALA A CA 1
ATOM 733 C C . ALA A 1 95 ? 6.385 8.692 -14.867 1.00 95.12 95 ALA A C 1
ATOM 735 O O . ALA A 1 95 ? 6.412 8.194 -15.991 1.00 95.12 95 ALA A O 1
ATOM 736 N N . ALA A 1 96 ? 6.716 9.969 -14.660 1.00 94.50 96 ALA A N 1
ATOM 737 C CA . ALA A 1 96 ? 7.127 10.866 -15.742 1.00 94.50 96 ALA A CA 1
ATOM 738 C C . ALA A 1 96 ? 8.513 10.523 -16.324 1.00 94.50 96 ALA A C 1
ATOM 740 O O . ALA A 1 96 ? 8.855 10.961 -17.422 1.00 94.50 96 ALA A O 1
ATOM 741 N N . GLN A 1 97 ? 9.327 9.773 -15.579 1.00 95.69 97 GLN A N 1
ATOM 742 C CA . GLN A 1 97 ? 10.677 9.360 -15.955 1.00 95.69 97 GLN A CA 1
ATOM 743 C C . GLN A 1 97 ? 10.829 7.845 -15.776 1.00 95.69 97 GLN A C 1
ATOM 745 O O . GLN A 1 97 ? 10.077 7.257 -14.995 1.00 95.69 97 GLN A O 1
ATOM 750 N N . PRO A 1 98 ? 11.789 7.207 -16.471 1.00 97.00 98 PRO A N 1
ATOM 751 C CA . PRO A 1 98 ? 12.088 5.799 -16.254 1.00 97.00 98 P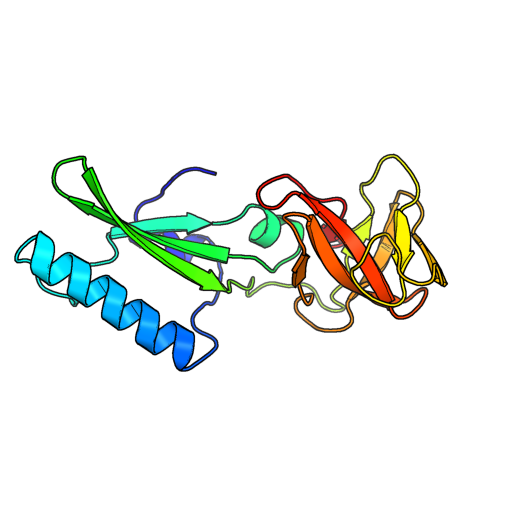RO A CA 1
ATOM 752 C C . PRO A 1 98 ? 12.430 5.507 -14.792 1.00 97.00 98 PRO A C 1
ATOM 754 O O . PRO A 1 98 ? 13.146 6.274 -14.148 1.00 97.00 98 PRO A O 1
ATOM 757 N N . LEU A 1 99 ? 11.936 4.380 -14.291 1.00 97.00 99 LEU A N 1
ATOM 758 C CA . LEU A 1 99 ? 12.224 3.881 -12.953 1.00 97.00 99 LEU A CA 1
ATOM 759 C C . LEU A 1 99 ? 13.291 2.802 -13.047 1.00 97.00 99 LEU A C 1
ATOM 761 O O . LEU A 1 99 ? 13.192 1.901 -13.876 1.00 97.00 99 LEU A O 1
ATOM 765 N N . ASP A 1 100 ? 14.295 2.869 -12.187 1.00 97.56 100 ASP A N 1
ATOM 766 C CA . ASP A 1 100 ? 15.317 1.833 -12.116 1.00 97.56 100 ASP A CA 1
ATOM 767 C C . ASP A 1 100 ? 14.789 0.585 -11.389 1.00 97.56 100 ASP A C 1
ATOM 769 O O . ASP A 1 100 ? 14.048 0.677 -10.406 1.00 97.56 100 ASP A O 1
ATOM 773 N N . ILE A 1 101 ? 15.194 -0.588 -11.883 1.00 98.31 101 ILE A N 1
ATOM 774 C CA . ILE A 1 101 ? 14.964 -1.890 -11.245 1.00 98.31 101 ILE A CA 1
ATOM 775 C C . ILE A 1 101 ? 16.215 -2.241 -10.442 1.00 98.31 101 ILE A C 1
ATOM 777 O O . ILE A 1 101 ? 17.323 -2.208 -10.984 1.00 98.31 101 ILE A O 1
ATOM 781 N N . TYR A 1 102 ? 16.042 -2.617 -9.180 1.00 98.31 102 TYR A N 1
ATOM 782 C CA . TYR A 1 102 ? 17.118 -2.930 -8.242 1.00 98.31 102 TYR A CA 1
ATOM 783 C C . TYR A 1 102 ? 17.050 -4.379 -7.758 1.00 98.31 102 TYR A C 1
ATOM 785 O O . TYR A 1 102 ? 15.982 -4.985 -7.720 1.00 98.31 102 TYR A O 1
ATOM 793 N N . SER A 1 103 ? 18.191 -4.946 -7.363 1.00 97.81 103 SER A N 1
ATOM 794 C CA . SER A 1 103 ? 18.263 -6.317 -6.834 1.00 97.81 103 SER A CA 1
ATOM 795 C C . SER A 1 103 ? 17.634 -6.487 -5.446 1.00 97.81 103 SER A C 1
ATOM 797 O O . SER A 1 103 ? 17.213 -7.582 -5.096 1.00 97.81 103 SER A O 1
ATOM 799 N N . ASP A 1 104 ? 17.565 -5.411 -4.666 1.00 97.25 104 ASP A N 1
ATOM 800 C CA . ASP A 1 104 ? 16.908 -5.322 -3.357 1.00 97.25 104 ASP A CA 1
ATOM 801 C C . ASP A 1 104 ? 16.192 -3.953 -3.290 1.00 97.25 104 ASP A C 1
ATOM 803 O O . ASP A 1 104 ? 16.538 -3.060 -4.071 1.00 97.25 104 ASP A O 1
ATOM 807 N N . PRO A 1 105 ? 15.219 -3.740 -2.388 1.00 95.88 105 PRO A N 1
ATOM 808 C CA . PRO A 1 105 ? 14.525 -2.470 -2.210 1.00 95.88 105 PRO A CA 1
ATOM 809 C C . PRO A 1 105 ? 15.394 -1.493 -1.408 1.00 95.88 105 PRO A C 1
ATOM 811 O O . PRO A 1 105 ? 15.076 -1.100 -0.287 1.00 95.88 105 PRO A O 1
ATOM 814 N N . ASP A 1 106 ? 16.539 -1.157 -1.990 1.00 93.25 106 ASP A N 1
ATOM 815 C CA . ASP A 1 106 ? 17.542 -0.244 -1.465 1.00 93.25 106 ASP A CA 1
ATOM 816 C C . ASP A 1 106 ? 18.066 0.615 -2.633 1.00 93.25 106 ASP A C 1
ATOM 818 O O . ASP A 1 106 ? 18.483 0.066 -3.658 1.00 93.25 106 ASP A O 1
ATOM 822 N N . PRO A 1 107 ? 18.093 1.957 -2.506 1.00 86.44 107 PRO A N 1
ATOM 823 C CA . PRO A 1 107 ? 18.681 2.862 -3.497 1.00 86.44 107 PRO A CA 1
ATOM 824 C C . PRO A 1 107 ? 20.088 2.505 -3.976 1.00 86.44 107 PRO A C 1
ATOM 826 O O . PRO A 1 107 ? 20.492 2.910 -5.065 1.00 86.44 107 PRO A O 1
ATOM 829 N N . THR A 1 108 ? 20.857 1.849 -3.112 1.00 92.81 108 THR A N 1
ATOM 830 C CA . THR A 1 108 ? 22.273 1.533 -3.287 1.00 92.81 108 THR A CA 1
ATOM 831 C C . THR A 1 108 ? 22.502 0.108 -3.785 1.00 92.81 108 THR A C 1
ATOM 833 O O . THR A 1 108 ? 23.641 -0.259 -4.082 1.00 92.81 108 THR A O 1
ATOM 836 N N . ALA A 1 109 ? 21.434 -0.690 -3.906 1.00 96.69 109 ALA A N 1
ATOM 837 C CA . ALA A 1 109 ? 21.496 -2.035 -4.455 1.00 96.69 109 ALA A CA 1
ATOM 838 C C . ALA A 1 109 ? 21.914 -2.031 -5.933 1.00 96.69 109 ALA A C 1
ATOM 840 O O . ALA A 1 109 ? 21.926 -1.007 -6.622 1.00 96.69 109 ALA A O 1
ATOM 841 N N . THR A 1 110 ? 22.253 -3.215 -6.447 1.00 97.94 110 THR A N 1
ATOM 842 C CA . THR A 1 110 ? 22.674 -3.352 -7.843 1.00 97.94 110 THR A CA 1
ATOM 843 C C . THR A 1 110 ? 21.509 -3.022 -8.768 1.00 97.94 110 THR A C 1
ATOM 845 O O . THR A 1 110 ? 20.438 -3.620 -8.667 1.00 97.94 110 THR A O 1
ATOM 848 N N . ARG A 1 111 ? 21.735 -2.097 -9.702 1.00 98.06 111 ARG A N 1
ATOM 849 C CA . ARG A 1 111 ? 20.780 -1.758 -10.756 1.00 98.06 111 ARG A CA 1
ATOM 850 C C . ARG A 1 111 ? 20.750 -2.857 -11.819 1.00 98.06 111 ARG A C 1
ATOM 852 O O . ARG A 1 111 ? 21.776 -3.158 -12.426 1.00 98.06 111 ARG A O 1
ATOM 859 N N . LEU A 1 112 ? 19.572 -3.419 -12.060 1.00 98.12 112 LEU A N 1
ATOM 860 C CA . LEU A 1 112 ? 19.340 -4.549 -12.964 1.00 98.12 112 LEU A CA 1
ATOM 861 C C . LEU A 1 112 ? 18.729 -4.133 -14.306 1.00 98.12 112 LEU A C 1
ATOM 863 O O . LEU A 1 112 ? 18.931 -4.805 -15.313 1.00 98.12 112 LEU A O 1
ATOM 867 N N . GLY A 1 113 ? 17.990 -3.024 -14.335 1.00 97.25 113 GLY A N 1
ATOM 868 C CA . GLY A 1 113 ? 17.266 -2.593 -15.526 1.00 97.25 113 GLY A CA 1
ATOM 869 C C . GLY A 1 113 ? 16.456 -1.325 -15.296 1.00 97.25 113 GLY A C 1
ATOM 870 O O . GLY A 1 113 ? 16.719 -0.577 -14.355 1.00 97.25 113 GLY A O 1
ATOM 871 N N . THR A 1 114 ? 15.480 -1.095 -16.171 1.00 97.50 114 THR A N 1
ATOM 872 C CA . THR A 1 114 ? 14.554 0.043 -16.110 1.00 97.50 114 THR A CA 1
ATOM 873 C C . THR A 1 114 ? 13.147 -0.362 -16.495 1.00 97.50 114 THR A C 1
ATOM 875 O O . THR A 1 114 ? 12.983 -1.236 -17.340 1.00 97.50 114 THR A O 1
ATOM 878 N N . VAL A 1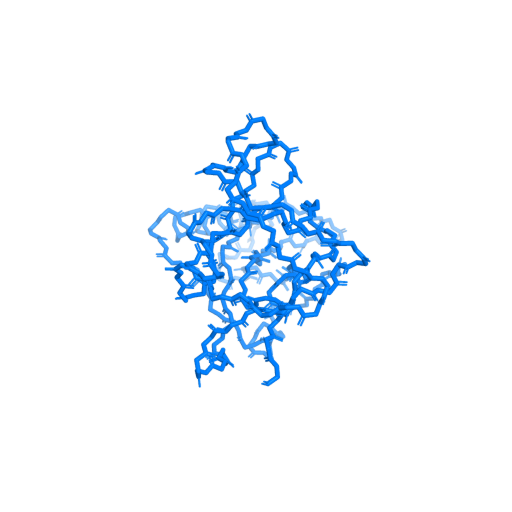 115 ? 12.173 0.365 -15.962 1.00 97.94 115 VAL A N 1
ATOM 879 C CA . VAL A 1 115 ? 10.786 0.409 -16.420 1.00 97.94 115 VAL A CA 1
ATOM 880 C C . VAL A 1 115 ? 10.541 1.788 -17.024 1.00 97.94 115 VAL A C 1
ATOM 882 O O . VAL A 1 115 ? 10.702 2.806 -16.348 1.00 97.94 115 VAL A O 1
ATOM 885 N N . ALA A 1 116 ? 10.187 1.847 -18.302 1.00 97.88 116 ALA A N 1
ATOM 886 C CA . ALA A 1 116 ? 9.875 3.094 -18.983 1.00 97.88 116 ALA A CA 1
ATOM 887 C C . ALA A 1 116 ? 8.514 3.670 -18.529 1.00 97.88 116 ALA A C 1
ATOM 889 O O . ALA A 1 116 ? 7.646 2.936 -18.048 1.00 97.88 116 ALA A O 1
ATOM 890 N N . PRO A 1 117 ? 8.277 4.984 -18.702 1.00 97.44 117 PRO A N 1
ATOM 891 C CA . PRO A 1 117 ? 6.944 5.565 -18.556 1.00 97.44 117 PRO A CA 1
ATOM 892 C C . PRO A 1 117 ? 5.908 4.830 -19.418 1.00 97.44 117 PRO A C 1
ATOM 894 O O . PRO A 1 117 ? 6.127 4.618 -20.611 1.00 97.44 117 PRO A O 1
ATOM 897 N N . GLY A 1 118 ? 4.778 4.447 -18.824 1.00 96.94 118 GLY A N 1
ATOM 898 C CA . GLY A 1 118 ? 3.702 3.708 -19.489 1.00 96.94 118 GLY A CA 1
ATOM 899 C C . GLY A 1 118 ? 3.953 2.210 -19.673 1.00 96.94 118 GLY A C 1
ATOM 900 O O . GLY A 1 118 ? 3.050 1.519 -20.143 1.00 96.94 118 GLY A O 1
ATOM 901 N N . GLU A 1 119 ? 5.135 1.699 -19.317 1.00 97.25 119 GLU A N 1
ATOM 902 C CA . GLU A 1 119 ? 5.453 0.275 -19.417 1.00 97.25 119 GLU A CA 1
ATOM 903 C C . GLU A 1 119 ? 4.714 -0.537 -18.347 1.00 97.25 119 GLU A C 1
ATOM 905 O O . GLU A 1 119 ? 4.561 -0.107 -17.200 1.00 97.25 119 GLU A O 1
ATOM 910 N N . THR A 1 120 ? 4.259 -1.726 -18.736 1.00 96.88 120 THR A N 1
ATOM 911 C CA . THR A 1 120 ? 3.606 -2.678 -17.842 1.00 96.88 120 THR A CA 1
ATOM 912 C C . THR A 1 120 ? 4.631 -3.616 -17.217 1.00 96.88 120 THR A C 1
ATOM 914 O O . THR A 1 120 ? 5.465 -4.197 -17.908 1.00 96.88 120 THR A O 1
ATOM 917 N N . VAL A 1 121 ? 4.515 -3.818 -15.910 1.00 96.56 121 VAL A N 1
ATOM 918 C CA . VAL A 1 121 ? 5.275 -4.794 -15.135 1.00 96.56 121 VAL A CA 1
ATOM 919 C C . VAL A 1 121 ? 4.346 -5.874 -14.603 1.00 96.56 121 VAL A C 1
ATOM 921 O O . VAL A 1 121 ? 3.174 -5.628 -14.303 1.00 96.56 121 VAL A O 1
ATOM 924 N N . GLN A 1 122 ? 4.891 -7.075 -14.440 1.00 95.81 122 GLN A N 1
ATOM 925 C CA . GLN A 1 122 ? 4.210 -8.144 -13.722 1.00 95.81 122 GLN A CA 1
ATOM 926 C C . GLN A 1 122 ? 4.766 -8.207 -12.298 1.00 95.81 122 GLN A C 1
ATOM 928 O O . GLN A 1 122 ? 5.965 -8.455 -12.140 1.00 95.81 122 GLN A O 1
ATOM 933 N N . PRO A 1 123 ? 3.944 -7.993 -11.259 1.00 94.88 123 PRO A N 1
ATOM 934 C CA . PRO A 1 123 ? 4.373 -8.177 -9.877 1.00 94.88 123 PRO A CA 1
ATOM 935 C C . PRO A 1 123 ? 4.779 -9.627 -9.592 1.00 94.88 123 PRO A C 1
ATOM 937 O O . PRO A 1 123 ? 4.256 -10.562 -10.197 1.00 94.88 123 PRO A O 1
ATOM 940 N N . SER A 1 124 ? 5.697 -9.830 -8.646 1.00 94.06 124 SER A N 1
ATOM 941 C CA . SER A 1 124 ? 6.174 -11.174 -8.270 1.00 94.06 124 SER A CA 1
ATOM 942 C C . SER A 1 124 ? 5.135 -12.017 -7.519 1.00 94.06 124 SER A C 1
ATOM 944 O O . SER A 1 124 ? 5.299 -13.224 -7.356 1.00 94.06 124 SER A O 1
ATOM 946 N N . SER A 1 125 ? 4.059 -11.386 -7.053 1.00 88.19 125 SER A N 1
ATOM 947 C CA . SER A 1 125 ? 2.939 -12.008 -6.350 1.00 88.19 125 SER A CA 1
ATOM 948 C C . SER A 1 125 ? 1.638 -11.294 -6.705 1.00 88.19 125 SER A C 1
ATOM 950 O O . SER A 1 125 ? 1.642 -10.168 -7.204 1.00 88.19 125 SER A O 1
ATOM 952 N N . THR A 1 126 ? 0.513 -11.975 -6.490 1.00 83.06 126 THR A N 1
ATOM 953 C CA . THR A 1 126 ? -0.813 -11.358 -6.564 1.00 83.06 126 THR A CA 1
ATOM 954 C C . THR A 1 126 ? -1.440 -11.394 -5.173 1.00 83.06 126 THR A C 1
ATOM 956 O O . THR A 1 126 ? -1.664 -12.491 -4.655 1.00 83.06 126 THR A O 1
ATOM 959 N N . PRO A 1 127 ? -1.724 -10.233 -4.568 1.00 82.25 127 PRO A N 1
ATOM 960 C CA . PRO A 1 127 ? -1.393 -8.887 -5.046 1.00 82.25 127 PRO A CA 1
ATOM 961 C C . PRO A 1 127 ? 0.098 -8.566 -4.878 1.00 82.25 127 PRO A C 1
ATOM 963 O O . PRO A 1 127 ? 0.859 -9.381 -4.362 1.0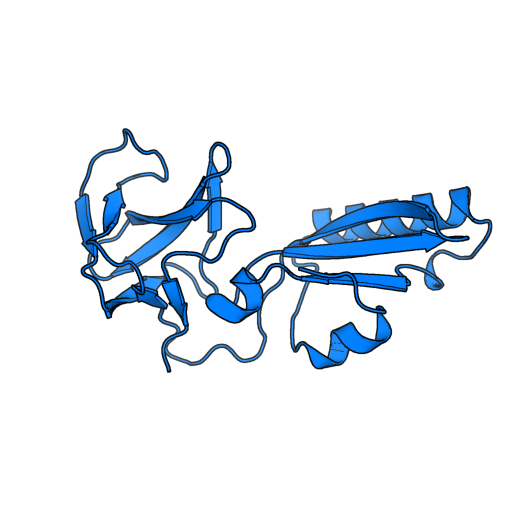0 82.25 127 PRO A O 1
ATOM 966 N N . ALA A 1 128 ? 0.516 -7.383 -5.332 1.00 87.94 128 ALA A N 1
ATOM 967 C CA . ALA A 1 128 ? 1.923 -7.001 -5.312 1.00 87.94 128 ALA A CA 1
ATOM 968 C C . ALA A 1 128 ? 2.497 -7.014 -3.884 1.00 87.94 128 ALA A C 1
ATOM 970 O O . ALA A 1 128 ? 1.880 -6.529 -2.935 1.00 87.94 128 ALA A O 1
ATOM 971 N N . LEU A 1 129 ? 3.716 -7.530 -3.738 1.00 89.00 129 LEU A N 1
ATOM 972 C CA . LEU A 1 129 ? 4.452 -7.421 -2.486 1.00 89.00 129 LEU A CA 1
ATOM 973 C C . LEU A 1 129 ? 5.002 -6.001 -2.348 1.00 89.00 129 LEU A C 1
ATOM 975 O O . LEU A 1 129 ? 5.812 -5.567 -3.171 1.00 89.00 129 LEU A O 1
ATOM 979 N N . LEU A 1 130 ? 4.586 -5.318 -1.282 1.00 89.81 130 LEU A N 1
ATOM 980 C CA . LEU A 1 130 ? 5.104 -4.013 -0.894 1.00 89.81 130 LEU A CA 1
ATOM 981 C C . LEU A 1 130 ? 6.130 -4.142 0.225 1.00 89.81 130 LEU A C 1
ATOM 983 O O . LEU A 1 130 ? 5.942 -4.905 1.174 1.00 89.81 130 LEU A O 1
ATOM 987 N N . ARG A 1 131 ? 7.197 -3.350 0.134 1.00 90.62 131 ARG A N 1
ATOM 988 C CA . ARG A 1 131 ? 8.159 -3.181 1.220 1.00 90.62 131 ARG A CA 1
ATOM 989 C C . ARG A 1 131 ? 8.429 -1.708 1.453 1.00 90.62 131 ARG A C 1
ATOM 991 O O . ARG A 1 131 ? 8.843 -1.009 0.535 1.00 90.62 131 ARG A O 1
ATOM 998 N N . ASP A 1 132 ? 8.224 -1.266 2.685 1.00 89.00 132 ASP A N 1
ATOM 999 C CA . ASP A 1 132 ? 8.607 0.071 3.119 1.00 89.00 132 ASP A CA 1
ATOM 1000 C C . ASP A 1 132 ? 10.028 0.036 3.693 1.00 89.00 132 ASP A C 1
ATOM 1002 O O . ASP A 1 132 ? 10.319 -0.698 4.639 1.00 89.00 132 ASP A O 1
ATOM 1006 N N . VAL A 1 133 ? 10.922 0.833 3.113 1.00 90.19 133 VAL A N 1
ATOM 1007 C CA . VAL A 1 133 ? 12.316 0.986 3.539 1.00 90.19 133 VAL A CA 1
ATOM 1008 C C . VAL A 1 133 ? 12.590 2.475 3.700 1.00 90.19 133 VAL A C 1
ATOM 1010 O O . VAL A 1 133 ? 12.568 3.230 2.735 1.00 90.19 133 VAL A O 1
ATOM 1013 N N . ASN A 1 134 ? 12.813 2.919 4.942 1.00 87.69 134 ASN A N 1
ATOM 1014 C CA . ASN A 1 134 ? 13.047 4.330 5.285 1.00 87.69 134 ASN A CA 1
ATOM 1015 C C . ASN A 1 134 ? 11.963 5.301 4.765 1.00 87.69 134 ASN A C 1
ATOM 1017 O O . ASN A 1 134 ? 12.259 6.444 4.424 1.00 87.69 134 ASN A O 1
ATOM 1021 N N . GLY A 1 135 ? 10.706 4.848 4.713 1.00 86.00 135 GLY A N 1
ATOM 1022 C CA . GLY A 1 135 ? 9.569 5.641 4.230 1.00 86.00 135 GLY A CA 1
ATOM 1023 C C . GLY A 1 135 ? 9.374 5.626 2.711 1.00 86.00 135 GLY A C 1
ATOM 1024 O O . GLY A 1 135 ? 8.413 6.224 2.238 1.00 86.00 135 GLY A O 1
ATOM 1025 N N . GLU A 1 136 ? 10.234 4.936 1.959 1.00 90.62 136 GLU A N 1
ATOM 1026 C CA . GLU A 1 136 ? 10.041 4.662 0.536 1.00 90.62 136 GLU A CA 1
ATOM 1027 C C . GLU A 1 136 ? 9.426 3.271 0.359 1.00 90.62 136 GLU A C 1
ATOM 1029 O O . GLU A 1 136 ? 9.913 2.284 0.913 1.00 90.62 136 GLU A O 1
ATOM 1034 N N . THR A 1 137 ? 8.350 3.190 -0.412 1.00 92.06 137 THR A N 1
ATOM 1035 C CA . THR A 1 137 ? 7.669 1.951 -0.760 1.00 92.06 137 THR A CA 1
ATOM 1036 C C . THR A 1 137 ? 8.238 1.386 -2.057 1.00 92.06 137 THR A C 1
ATOM 1038 O O . THR A 1 137 ? 8.380 2.084 -3.064 1.00 92.06 137 THR A O 1
ATOM 1041 N N . TRP A 1 138 ? 8.483 0.082 -2.051 1.00 95.56 138 TRP A N 1
ATOM 1042 C CA . TRP A 1 138 ? 9.008 -0.684 -3.171 1.00 95.56 138 TRP A CA 1
ATOM 1043 C C . TRP A 1 138 ? 8.058 -1.813 -3.548 1.00 95.56 138 TRP A C 1
ATOM 1045 O O . TRP A 1 138 ? 7.462 -2.435 -2.670 1.00 95.56 138 TRP A O 1
ATOM 1055 N N . ILE A 1 139 ? 7.957 -2.096 -4.845 1.00 95.62 139 ILE A N 1
ATOM 1056 C CA . ILE A 1 139 ? 7.198 -3.222 -5.393 1.00 95.62 139 ILE A CA 1
ATOM 1057 C C . ILE A 1 139 ? 8.176 -4.263 -5.924 1.00 95.62 139 ILE A C 1
ATOM 1059 O O . ILE A 1 139 ? 9.070 -3.931 -6.704 1.00 95.62 139 ILE A O 1
ATOM 1063 N N . ALA A 1 140 ? 7.975 -5.523 -5.544 1.00 96.88 140 ALA A N 1
ATOM 1064 C CA . ALA A 1 140 ? 8.669 -6.640 -6.173 1.00 96.88 140 ALA A CA 1
ATOM 1065 C C . ALA A 1 140 ? 7.995 -7.020 -7.506 1.00 96.88 140 ALA A C 1
ATOM 1067 O O . ALA A 1 140 ? 6.783 -7.256 -7.564 1.00 96.88 140 ALA A O 1
ATOM 1068 N N . ILE A 1 141 ? 8.788 -7.111 -8.571 1.00 97.69 141 ILE A N 1
ATOM 1069 C CA . ILE A 1 141 ? 8.352 -7.461 -9.928 1.00 97.69 141 ILE A CA 1
ATOM 1070 C C . ILE A 1 141 ? 9.072 -8.715 -10.429 1.00 97.69 141 ILE A C 1
ATOM 1072 O O . ILE A 1 141 ? 10.195 -8.998 -10.025 1.00 97.69 141 ILE A O 1
ATOM 1076 N N . ALA A 1 142 ? 8.418 -9.458 -11.321 1.00 97.00 142 ALA A N 1
ATOM 1077 C CA . ALA A 1 142 ? 8.958 -10.616 -12.035 1.00 97.00 142 ALA A CA 1
ATOM 1078 C C . ALA A 1 142 ? 9.263 -10.317 -13.517 1.00 97.00 142 ALA A C 1
ATOM 1080 O O . ALA A 1 142 ? 10.000 -11.052 -14.166 1.00 97.00 142 ALA A O 1
ATOM 1081 N N . THR A 1 143 ? 8.680 -9.262 -14.092 1.00 95.81 143 THR A N 1
ATOM 1082 C CA . THR A 1 143 ? 8.859 -8.858 -15.501 1.00 95.81 143 THR A CA 1
ATOM 1083 C C . THR A 1 143 ? 8.870 -7.328 -15.580 1.00 95.81 143 THR A C 1
ATOM 1085 O O . THR A 1 143 ? 8.067 -6.715 -14.869 1.00 95.81 143 THR A O 1
ATOM 1088 N N . PRO A 1 144 ? 9.732 -6.696 -16.407 1.00 95.44 144 PRO A N 1
ATOM 1089 C CA . PRO A 1 144 ? 10.614 -7.285 -17.435 1.00 95.44 144 PRO A CA 1
ATOM 1090 C C . PRO A 1 144 ? 11.889 -7.954 -16.904 1.00 95.44 144 PRO A C 1
ATOM 1092 O O . PRO A 1 144 ? 12.445 -8.828 -17.563 1.00 95.44 144 PRO A O 1
ATOM 1095 N N . VAL A 1 145 ? 12.333 -7.572 -15.709 1.00 97.00 145 VAL A N 1
ATOM 1096 C CA . VAL A 1 145 ? 13.466 -8.175 -15.000 1.00 97.00 145 VAL A CA 1
ATOM 1097 C C . VAL A 1 145 ? 13.040 -8.365 -13.553 1.00 97.00 145 VAL A C 1
ATOM 1099 O O . VAL A 1 145 ? 12.448 -7.457 -12.972 1.00 97.00 145 VAL A O 1
ATOM 1102 N N . GLU A 1 146 ? 13.317 -9.536 -12.983 1.00 98.00 146 GLU A N 1
ATOM 1103 C CA . GLU A 1 146 ? 13.021 -9.803 -11.576 1.00 98.00 146 GLU A CA 1
ATOM 1104 C C . GLU A 1 146 ? 13.818 -8.856 -10.669 1.00 98.00 146 GLU A C 1
ATOM 1106 O O . GLU A 1 146 ? 15.037 -8.728 -10.806 1.00 98.00 146 GLU A O 1
ATOM 1111 N N . GLY A 1 147 ? 13.126 -8.175 -9.757 1.00 97.75 147 GLY A N 1
ATOM 1112 C CA . GLY A 1 147 ? 13.739 -7.203 -8.860 1.00 97.75 147 GLY A CA 1
ATOM 1113 C C . GLY A 1 147 ? 12.724 -6.299 -8.172 1.00 97.75 147 GLY A C 1
ATOM 1114 O O . GLY A 1 147 ? 11.538 -6.613 -8.075 1.00 97.75 147 GLY A O 1
ATOM 1115 N N . TRP A 1 148 ? 13.205 -5.158 -7.693 1.00 98.12 148 TRP A N 1
ATOM 1116 C CA . TRP A 1 148 ? 12.440 -4.173 -6.940 1.00 98.12 148 TRP A CA 1
ATOM 1117 C C . TRP A 1 148 ? 12.411 -2.840 -7.671 1.00 98.12 148 TRP A C 1
ATOM 1119 O O . TRP A 1 148 ? 13.443 -2.337 -8.113 1.00 98.12 148 TRP A O 1
ATOM 1129 N N . VAL A 1 149 ? 11.229 -2.245 -7.761 1.00 97.25 149 VAL A N 1
ATOM 1130 C CA . VAL A 1 149 ? 11.023 -0.913 -8.336 1.00 97.25 149 VAL A CA 1
ATOM 1131 C C . VAL A 1 149 ? 10.427 0.012 -7.293 1.00 97.25 149 VAL A C 1
ATOM 1133 O O . VAL A 1 149 ? 9.584 -0.387 -6.488 1.00 97.25 149 VAL A O 1
ATOM 1136 N N . ARG A 1 150 ? 10.863 1.269 -7.307 1.00 95.38 150 ARG A N 1
ATOM 1137 C CA . ARG A 1 150 ? 10.335 2.289 -6.401 1.00 95.38 150 ARG A CA 1
ATOM 1138 C C . ARG A 1 150 ? 8.904 2.623 -6.777 1.00 95.38 150 ARG A C 1
ATOM 1140 O O . ARG A 1 150 ? 8.636 3.083 -7.888 1.00 95.38 150 ARG A O 1
ATOM 1147 N N . HIS A 1 151 ? 8.000 2.443 -5.829 1.00 93.12 151 HIS A N 1
ATOM 1148 C CA . HIS A 1 151 ? 6.627 2.885 -5.973 1.00 93.12 151 HIS A CA 1
ATOM 1149 C C . HIS A 1 151 ? 6.473 4.336 -5.532 1.00 93.12 151 HIS A C 1
ATOM 1151 O O . HIS A 1 151 ? 5.798 5.083 -6.213 1.00 93.12 151 HIS A O 1
ATOM 1157 N N . GLY A 1 152 ? 7.128 4.784 -4.465 1.00 89.12 152 GLY A N 1
ATOM 1158 C CA . GLY A 1 152 ? 7.022 6.177 -4.029 1.00 89.12 152 GLY A CA 1
ATOM 1159 C C . GLY A 1 152 ? 7.246 6.323 -2.537 1.00 89.12 152 GLY A C 1
ATOM 1160 O O . GLY A 1 152 ? 7.744 5.406 -1.896 1.00 89.12 152 GLY A O 1
ATOM 1161 N N . MET A 1 153 ? 6.872 7.468 -1.977 1.00 84.69 153 MET A N 1
ATOM 1162 C CA . MET A 1 153 ? 6.905 7.674 -0.530 1.00 84.69 153 MET A CA 1
ATOM 1163 C C . MET A 1 153 ? 5.628 7.129 0.112 1.00 84.69 153 MET A C 1
ATOM 1165 O O . MET A 1 153 ? 4.547 7.206 -0.470 1.00 84.69 153 MET A O 1
ATOM 1169 N N . GLY A 1 154 ? 5.744 6.590 1.324 1.00 73.44 154 GLY A N 1
ATOM 1170 C CA . GLY A 1 154 ? 4.603 6.064 2.065 1.00 73.44 154 GLY A CA 1
ATOM 1171 C C . GLY A 1 154 ? 3.514 7.125 2.256 1.00 73.44 154 GLY A C 1
ATOM 1172 O O . GLY A 1 154 ? 3.774 8.194 2.806 1.00 73.44 154 GLY A O 1
ATOM 1173 N N . GLY A 1 155 ? 2.292 6.810 1.822 1.00 66.81 155 GLY A N 1
ATOM 1174 C CA . GLY A 1 155 ? 1.127 7.694 1.929 1.00 66.81 155 GLY A CA 1
ATOM 1175 C C . GLY A 1 155 ? 0.946 8.695 0.782 1.00 66.81 155 GLY A C 1
ATOM 1176 O O . GLY A 1 155 ? -0.034 9.435 0.806 1.00 66.81 155 GLY A O 1
ATOM 1177 N N . GLU A 1 156 ? 1.835 8.708 -0.214 1.00 73.50 156 GLU A N 1
ATOM 1178 C CA . GLU A 1 156 ? 1.699 9.509 -1.436 1.00 73.50 156 GLU A CA 1
ATOM 1179 C C . GLU A 1 156 ? 1.244 8.637 -2.622 1.00 73.50 156 GLU A C 1
ATOM 1181 O O . GLU A 1 156 ? 1.495 7.426 -2.619 1.00 73.50 156 GLU A O 1
ATOM 1186 N N . PRO A 1 157 ? 0.607 9.221 -3.660 1.00 73.06 157 PRO A N 1
ATOM 1187 C CA . PRO A 1 157 ? 0.346 8.516 -4.910 1.00 73.06 157 PRO A CA 1
ATOM 1188 C C . PRO A 1 157 ? 1.650 7.958 -5.484 1.00 73.06 157 PRO A C 1
ATOM 1190 O O . PRO A 1 157 ? 2.633 8.687 -5.640 1.00 73.06 157 PRO A O 1
ATOM 1193 N N . GLY A 1 158 ? 1.668 6.662 -5.784 1.00 89.88 158 GLY A N 1
ATOM 1194 C CA . GLY A 1 158 ? 2.868 6.003 -6.270 1.00 89.88 158 GLY A CA 1
ATOM 1195 C C . GLY A 1 158 ? 3.018 6.040 -7.790 1.00 89.88 158 GLY A C 1
ATOM 1196 O O . GLY A 1 158 ? 2.172 6.533 -8.528 1.00 89.88 158 GLY A O 1
ATOM 1197 N N . ASN A 1 159 ? 4.108 5.454 -8.264 1.00 95.38 159 ASN A N 1
ATOM 1198 C CA . ASN A 1 159 ? 4.566 5.423 -9.646 1.00 95.38 159 ASN A CA 1
ATOM 1199 C C . ASN A 1 159 ? 3.868 4.360 -10.504 1.00 95.38 159 ASN A C 1
ATOM 1201 O O . ASN A 1 159 ? 4.200 4.219 -11.680 1.00 95.38 159 ASN A O 1
ATOM 1205 N N . PHE A 1 160 ? 2.951 3.586 -9.925 1.00 95.31 160 PHE A N 1
ATOM 1206 C CA . PHE A 1 160 ? 2.291 2.470 -10.591 1.00 95.31 160 PHE A CA 1
ATOM 1207 C C . PHE A 1 160 ? 0.792 2.498 -10.343 1.00 95.31 160 PHE A C 1
ATOM 1209 O O . PHE A 1 160 ? 0.371 2.875 -9.256 1.00 95.31 160 PHE A O 1
ATOM 1216 N N . GLU A 1 161 ? 0.020 2.029 -11.314 1.00 94.00 161 GLU A N 1
ATOM 1217 C CA . GLU A 1 161 ? -1.411 1.751 -11.186 1.00 94.00 161 GLU A CA 1
ATOM 1218 C C . GLU A 1 161 ? -1.743 0.349 -11.710 1.00 94.00 161 GLU A C 1
ATOM 1220 O O . GLU A 1 161 ? -0.980 -0.207 -12.500 1.00 94.00 161 GLU A O 1
ATOM 1225 N N . CYS A 1 162 ? -2.857 -0.240 -11.278 1.00 92.44 162 CYS A N 1
ATOM 1226 C CA . CYS A 1 162 ? -3.410 -1.449 -11.874 1.00 92.44 162 CYS A CA 1
ATOM 1227 C C . CYS A 1 162 ? -3.632 -1.219 -13.369 1.00 92.44 162 CYS A C 1
ATOM 1229 O O . CYS A 1 162 ? -4.137 -0.175 -13.777 1.00 92.44 162 CYS A O 1
ATOM 1231 N N . CYS A 1 163 ? -3.269 -2.208 -14.181 1.00 91.31 163 CYS A N 1
ATOM 1232 C CA . CYS A 1 163 ? -3.660 -2.214 -15.584 1.00 91.31 163 CYS A CA 1
ATOM 1233 C C . CYS A 1 163 ? -5.190 -2.160 -15.740 1.00 91.31 163 CYS A C 1
ATOM 1235 O O . CYS A 1 163 ? -5.912 -2.706 -14.901 1.00 91.31 163 CYS A O 1
ATOM 1237 N N . GLU A 1 164 ? -5.651 -1.542 -16.831 1.00 77.56 164 GLU A N 1
ATOM 1238 C CA . GLU A 1 164 ? -7.045 -1.620 -17.299 1.00 77.56 16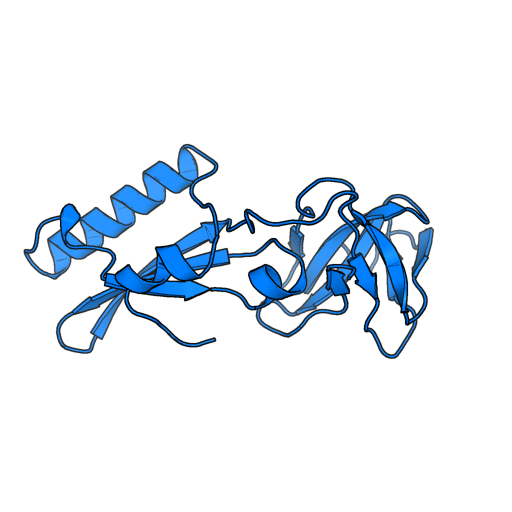4 GLU A CA 1
ATOM 1239 C C . GLU A 1 164 ? -7.394 -3.005 -17.865 1.00 77.56 164 GLU A C 1
ATOM 1241 O O . GLU A 1 164 ? -6.511 -3.629 -18.505 1.00 77.56 164 GLU A O 1
#

Radius of gyration: 17.8 Å; chains: 1; bounding box: 43×28×48 Å

Sequence (164 aa):
MSWQPIKELAAVNVTTGFSNMELGGYMDFQNACAQATGQTMDDFPNWFRMDDRVNQIGTGTVAYGCWWNGEMIATFPSLALKNDLASPYCLKSIAAQPLDIYSDPDPTATRLGTVAPGETVQPSSTPALLRDVNGETWIAIATPVEGWVRHGMGGEPGNFECCE

Secondary structure (DSSP, 8-state):
---EEGGGGGGGTEEE--SHHHHHHHHHHHHHHHHHHSS-GGG---EEEE-HHHHHHSEEEEEEEEEETTEEEEEEEEEEEETT--SS--EEE--SSPEEEESSSSTTSPEEEEE-TT-EEEESSSSPPEEEETTEEEEEEEESSSEEEEEEETTS--SEEE--

Foldseek 3Di:
DDKDFPVCVVVQQKDWDPDPVLVVQLQVQLVQLCVVAVDHSVVDDGIKDFFVCCQFQQKDWIKGFRDDPNDTRDIGITIMGHPDADPVKKKFFQDPAKWWFFAAPDPPGDTDGIAGHGRIFAFPDVRWDWDADPQWIWTATPPPHGGITTQGGPRDHGRIGIDD

pLDDT: mean 91.94, std 5.57, range [66.81, 98.31]